Protein AF-A0A3P8SYX2-F1 (afdb_monomer_lite)

Organism: Amphiprion percula (NCBI:txid161767)

Foldseek 3Di:
DDPVVVVVVVVVVVVVLVVQAQPFPRHGADCWDAAPVRDIWHPDCRTDPPVRVPD

Secondary structure (DSSP, 8-state):
--HHHHHHHHHHHHHHHHHTB-TTT-SB-SSEEE-TTS-EEESSTTTS-GGGS--

Structure (mmCIF, N/CA/C/O backbone):
data_AF-A0A3P8SYX2-F1
#
_entry.id   AF-A0A3P8SYX2-F1
#
loop_
_atom_site.group_PDB
_atom_site.id
_atom_site.type_symbol
_atom_site.label_atom_id
_atom_site.label_alt_id
_atom_site.label_comp_id
_atom_site.label_asym_id
_atom_site.label_entity_id
_atom_site.label_seq_id
_atom_site.pdbx_PDB_ins_code
_atom_site.Cartn_x
_atom_site.Cartn_y
_atom_site.Cartn_z
_atom_site.occupancy
_atom_site.B_iso_or_equiv
_atom_site.auth_seq_id
_atom_site.auth_comp_id
_atom_site.auth_asym_id
_atom_site.auth_atom_id
_atom_site.pdbx_PDB_model_num
ATOM 1 N N . MET A 1 1 ? -20.116 15.540 19.923 1.00 75.56 1 MET A N 1
ATOM 2 C CA . MET A 1 1 ? -19.464 14.258 19.607 1.00 75.56 1 MET A CA 1
ATOM 3 C C . MET A 1 1 ? -19.035 13.642 20.915 1.00 75.56 1 MET A C 1
ATOM 5 O O . MET A 1 1 ? -18.426 14.351 21.716 1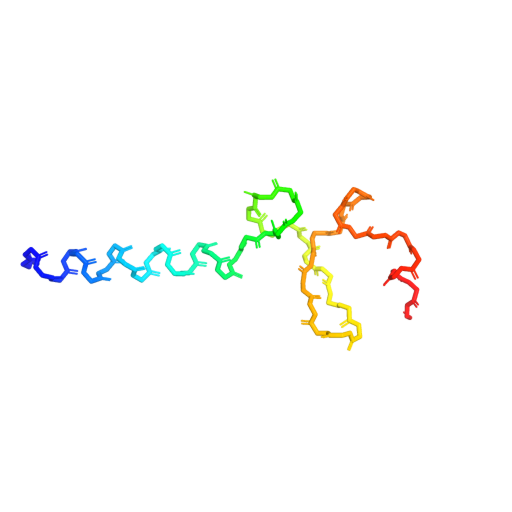.00 75.56 1 MET A O 1
ATOM 9 N N . ASP A 1 2 ? -19.439 12.408 21.185 1.00 93.50 2 ASP A N 1
ATOM 10 C CA . ASP A 1 2 ? -19.088 11.734 22.439 1.00 93.50 2 ASP A CA 1
ATOM 11 C C . ASP A 1 2 ? -17.692 11.074 22.371 1.00 93.50 2 ASP A C 1
ATOM 13 O O . ASP A 1 2 ? -17.071 10.990 21.310 1.00 93.50 2 ASP A O 1
ATOM 17 N N . LEU A 1 3 ? -17.159 10.632 23.518 1.00 90.31 3 LEU A N 1
ATOM 18 C CA . LEU A 1 3 ? -15.826 10.016 23.587 1.00 90.31 3 LEU A CA 1
ATOM 19 C C . LEU A 1 3 ? -15.712 8.715 22.772 1.00 90.31 3 LEU A C 1
ATOM 21 O O . LEU A 1 3 ? -14.622 8.398 22.295 1.00 90.31 3 LEU A O 1
ATOM 25 N N . ARG A 1 4 ? -16.809 7.965 22.603 1.00 93.44 4 ARG A N 1
ATOM 26 C CA . ARG A 1 4 ? -16.828 6.742 21.789 1.00 93.44 4 ARG A CA 1
ATOM 27 C C . ARG A 1 4 ? -16.733 7.097 20.314 1.00 93.44 4 ARG A C 1
ATOM 29 O O . ARG A 1 4 ? -15.890 6.530 19.629 1.00 93.44 4 ARG A O 1
ATOM 36 N N . GLU A 1 5 ? -17.502 8.081 19.857 1.00 94.81 5 GLU A N 1
ATOM 37 C CA . GLU A 1 5 ? -17.419 8.586 18.481 1.00 94.81 5 GLU A CA 1
ATOM 38 C C . GLU A 1 5 ? -16.009 9.096 18.151 1.00 94.81 5 GLU A C 1
ATOM 40 O O . GLU A 1 5 ? -15.471 8.773 17.093 1.00 94.81 5 GLU A O 1
ATOM 45 N N . ILE A 1 6 ? -15.369 9.833 19.068 1.00 93.44 6 ILE A N 1
ATOM 46 C CA . ILE A 1 6 ? -13.987 10.312 18.890 1.00 93.44 6 ILE A CA 1
ATOM 47 C C . ILE A 1 6 ? -13.004 9.140 18.762 1.00 93.44 6 ILE A C 1
ATOM 49 O O . ILE A 1 6 ? -12.135 9.158 17.889 1.00 93.44 6 ILE A O 1
ATOM 53 N N . TYR A 1 7 ? -13.124 8.118 19.614 1.00 95.38 7 TYR A N 1
ATOM 54 C CA . TYR A 1 7 ? -12.244 6.951 19.561 1.00 95.38 7 TYR A CA 1
ATOM 55 C C . TYR A 1 7 ? -12.439 6.147 18.272 1.00 95.38 7 TYR A C 1
ATOM 57 O O . TYR A 1 7 ? -11.455 5.800 17.623 1.00 95.38 7 TYR A O 1
ATOM 65 N N . THR A 1 8 ? -13.689 5.923 17.862 1.00 95.25 8 THR A N 1
ATOM 66 C CA . THR A 1 8 ? -14.030 5.258 16.599 1.00 95.25 8 THR A CA 1
ATOM 67 C C . THR A 1 8 ? -13.460 6.010 15.400 1.00 95.25 8 THR A C 1
ATOM 69 O O . THR A 1 8 ? -12.803 5.406 14.559 1.00 95.25 8 THR A O 1
ATOM 72 N N . LEU A 1 9 ? -13.633 7.333 15.335 1.00 94.31 9 LEU A N 1
ATOM 73 C CA . LEU A 1 9 ? -13.032 8.141 14.271 1.00 94.31 9 LEU A CA 1
ATOM 74 C C . LEU A 1 9 ? -11.508 8.033 14.268 1.00 94.31 9 LEU A C 1
ATOM 76 O O . LEU A 1 9 ? -10.908 7.914 13.204 1.00 94.31 9 LEU A O 1
ATOM 80 N N . ARG A 1 10 ? -10.876 8.029 15.447 1.00 96.19 10 ARG A N 1
ATOM 81 C CA . ARG A 1 10 ? -9.423 7.872 15.547 1.00 96.19 10 ARG A CA 1
ATOM 82 C C . ARG A 1 10 ? -8.955 6.508 15.045 1.00 96.19 10 ARG A C 1
ATOM 84 O O . ARG A 1 10 ? -7.948 6.459 14.349 1.00 96.19 10 ARG A O 1
ATOM 91 N N . LEU A 1 11 ? -9.664 5.430 15.378 1.00 95.88 11 LEU A N 1
ATOM 92 C CA . LEU A 1 11 ? -9.355 4.093 14.865 1.00 95.88 11 LEU A CA 1
ATOM 93 C C . LEU A 1 11 ? -9.445 4.051 13.338 1.00 95.88 11 LEU A C 1
ATOM 95 O O . LEU A 1 11 ? -8.493 3.617 12.701 1.00 95.88 11 LEU A O 1
ATOM 99 N N . HIS A 1 12 ? -10.511 4.602 12.754 1.00 96.00 12 HIS A N 1
ATOM 100 C CA . HIS A 1 12 ? -10.653 4.652 11.297 1.00 96.00 12 HIS A CA 1
ATOM 101 C C . HIS A 1 12 ? -9.544 5.463 10.620 1.00 96.00 12 HIS A C 1
ATOM 103 O O . HIS A 1 12 ? -9.076 5.087 9.551 1.00 96.00 12 HIS A O 1
ATOM 109 N N . VAL A 1 13 ? -9.099 6.570 11.228 1.00 96.12 13 VAL A N 1
ATOM 110 C CA . VAL A 1 13 ? -7.963 7.344 10.701 1.00 96.12 13 VAL A CA 1
ATOM 111 C C . VAL A 1 13 ? -6.682 6.510 10.709 1.00 96.12 13 VAL A C 1
ATOM 113 O O . VAL A 1 13 ? -5.934 6.556 9.738 1.00 96.12 13 VAL A O 1
ATOM 116 N N . ILE A 1 14 ? -6.435 5.741 11.773 1.00 95.81 14 ILE A N 1
ATOM 117 C CA . ILE A 1 14 ? -5.256 4.869 11.876 1.00 95.81 14 ILE A CA 1
ATOM 118 C C . ILE A 1 14 ? -5.316 3.747 10.830 1.00 95.81 14 ILE A C 1
ATOM 120 O O . ILE A 1 14 ? -4.318 3.495 10.159 1.00 95.81 14 ILE A O 1
ATOM 124 N N . GLU A 1 15 ? -6.476 3.109 10.656 1.00 96.19 15 GLU A N 1
ATOM 125 C CA . GLU A 1 15 ? -6.684 2.078 9.629 1.00 96.19 15 GLU A CA 1
ATOM 126 C C . GLU A 1 15 ? -6.443 2.643 8.226 1.00 96.19 15 GLU A C 1
ATOM 128 O O . GLU A 1 15 ? -5.629 2.102 7.482 1.00 96.19 15 GLU A O 1
ATOM 133 N N . LEU A 1 16 ? -7.052 3.788 7.891 1.00 96.12 16 LEU A N 1
ATOM 134 C CA . LEU A 1 16 ? -6.823 4.445 6.602 1.00 96.12 16 LEU A CA 1
ATOM 135 C C . LEU A 1 16 ? -5.350 4.797 6.387 1.00 96.12 16 LEU A C 1
ATOM 137 O O . LEU A 1 16 ? -4.838 4.630 5.285 1.00 96.12 16 LEU A O 1
ATOM 141 N N . GLN A 1 17 ? -4.665 5.307 7.412 1.00 96.62 17 GLN A N 1
ATOM 142 C CA . GLN A 1 17 ? -3.244 5.624 7.299 1.00 96.62 17 GLN A CA 1
ATOM 143 C C . GLN A 1 17 ? -2.414 4.377 6.995 1.00 96.62 17 GLN A C 1
ATOM 145 O O . GLN A 1 17 ? -1.548 4.444 6.128 1.00 96.62 17 GLN A O 1
ATOM 150 N N . SER A 1 18 ? -2.699 3.249 7.651 1.00 95.19 18 SER A N 1
ATOM 151 C CA . SER A 1 18 ? -2.031 1.970 7.382 1.00 95.19 18 SER A CA 1
ATOM 152 C C . SER A 1 18 ? -2.217 1.528 5.928 1.00 95.19 18 SER A C 1
ATOM 154 O O . SER A 1 18 ? -1.236 1.227 5.254 1.00 95.19 18 SER A O 1
ATOM 156 N N . GLU A 1 19 ? -3.451 1.562 5.417 1.00 94.62 19 GLU A N 1
ATOM 157 C CA . GLU A 1 19 ? -3.767 1.167 4.034 1.00 94.62 19 GLU A CA 1
ATOM 158 C C . GLU A 1 19 ? -3.158 2.107 2.978 1.00 94.62 19 GLU A C 1
ATOM 160 O O . GLU A 1 19 ? -2.919 1.712 1.838 1.00 94.62 19 GLU A O 1
ATOM 165 N N . LEU A 1 20 ? -2.888 3.362 3.345 1.00 95.62 20 LEU A N 1
ATOM 166 C CA . LEU A 1 20 ? -2.312 4.378 2.461 1.00 95.62 20 LEU A CA 1
ATOM 167 C C . LEU A 1 20 ? -0.791 4.535 2.614 1.00 95.62 20 LEU A C 1
ATOM 169 O O . LEU A 1 20 ? -0.214 5.445 2.011 1.00 95.62 20 LEU A O 1
ATOM 173 N N . THR A 1 21 ? -0.138 3.678 3.401 1.00 96.00 21 THR A N 1
ATOM 174 C CA . THR A 1 21 ? 1.303 3.742 3.668 1.00 96.00 21 THR A CA 1
ATOM 175 C C . THR A 1 21 ? 2.065 2.729 2.822 1.00 96.00 21 THR A C 1
ATOM 177 O O . THR A 1 21 ? 1.723 1.550 2.760 1.00 96.00 21 THR A O 1
ATOM 180 N N . CYS A 1 22 ? 3.157 3.174 2.203 1.00 95.44 22 CYS A N 1
ATOM 181 C CA . CYS A 1 22 ? 4.068 2.284 1.505 1.00 95.44 22 CYS A CA 1
ATOM 182 C C . CYS A 1 22 ? 4.816 1.398 2.510 1.00 95.44 22 CYS A C 1
ATOM 184 O O . CYS A 1 22 ? 5.520 1.924 3.375 1.00 95.44 22 CYS A O 1
ATOM 186 N N . PRO A 1 23 ? 4.765 0.061 2.367 1.00 92.69 23 PRO A N 1
ATOM 187 C CA . PRO A 1 23 ? 5.396 -0.845 3.326 1.00 92.69 23 PRO A CA 1
ATOM 188 C C . PRO A 1 23 ? 6.933 -0.805 3.284 1.00 92.69 23 PRO A C 1
ATOM 190 O O . PRO A 1 23 ? 7.579 -1.420 4.127 1.00 92.69 23 PRO A O 1
ATOM 193 N N . VAL A 1 24 ? 7.526 -0.101 2.310 1.00 92.75 24 VAL A N 1
ATOM 194 C CA . VAL A 1 24 ? 8.981 -0.004 2.134 1.00 92.75 24 VAL A CA 1
ATOM 195 C C . VAL A 1 24 ? 9.544 1.265 2.763 1.00 92.75 24 VAL A C 1
ATOM 197 O O . VAL A 1 24 ? 10.427 1.180 3.613 1.00 92.75 24 VAL A O 1
ATOM 200 N N . CYS A 1 25 ? 9.054 2.444 2.365 1.00 94.56 25 CYS A N 1
ATOM 201 C CA . CYS A 1 25 ? 9.533 3.704 2.938 1.00 94.56 25 CYS A CA 1
ATOM 202 C C . CYS A 1 25 ? 8.796 4.129 4.212 1.00 94.56 25 CYS A C 1
ATOM 204 O O . CYS A 1 25 ? 9.274 5.041 4.877 1.00 94.56 25 CYS A O 1
ATOM 206 N N . LEU A 1 26 ? 7.680 3.473 4.560 1.00 94.00 26 LEU A N 1
ATOM 207 C CA . LEU A 1 26 ? 6.832 3.789 5.719 1.00 94.00 26 LEU A CA 1
ATOM 208 C C . LEU A 1 26 ? 6.229 5.204 5.689 1.00 94.00 26 LEU A C 1
ATOM 210 O O . LEU A 1 26 ? 5.827 5.740 6.717 1.00 94.00 26 LEU A O 1
ATOM 214 N N . GLU A 1 27 ? 6.131 5.778 4.493 1.00 94.75 27 GLU A N 1
ATOM 215 C CA . GLU A 1 27 ? 5.479 7.055 4.216 1.00 94.75 27 GLU A CA 1
ATOM 216 C C . GLU A 1 27 ? 4.179 6.824 3.441 1.00 94.75 27 GLU A C 1
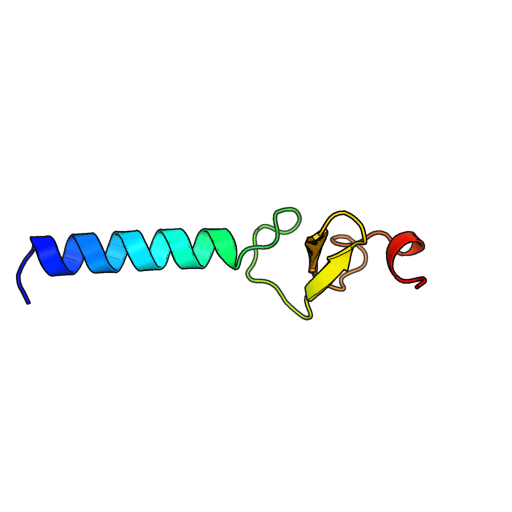ATOM 218 O O . GLU A 1 27 ? 3.995 5.777 2.813 1.00 94.75 27 GLU A O 1
ATOM 223 N N . LEU A 1 28 ? 3.293 7.824 3.421 1.00 94.94 28 LEU A N 1
ATOM 224 C CA . LEU A 1 28 ? 2.123 7.789 2.542 1.00 94.94 28 LEU A CA 1
ATOM 225 C C . LEU A 1 28 ? 2.550 7.583 1.084 1.00 94.94 28 LEU A C 1
ATOM 227 O O . LEU A 1 28 ? 3.541 8.169 0.631 1.00 94.94 28 LEU A O 1
ATOM 231 N N . PHE A 1 29 ? 1.785 6.780 0.344 1.00 95.06 29 PHE A N 1
ATOM 232 C CA . PHE A 1 29 ? 2.068 6.519 -1.063 1.00 95.06 29 PHE A CA 1
ATOM 233 C C . PHE A 1 29 ? 2.222 7.820 -1.858 1.00 95.06 29 PHE A C 1
ATOM 235 O O . PHE A 1 29 ? 1.338 8.679 -1.874 1.00 95.06 29 PHE A O 1
ATOM 242 N N . ARG A 1 30 ? 3.342 7.931 -2.572 1.00 92.06 30 ARG A N 1
ATOM 243 C CA . ARG A 1 30 ? 3.596 8.968 -3.571 1.00 92.06 30 ARG A CA 1
ATOM 244 C C . ARG A 1 30 ? 3.763 8.287 -4.917 1.00 92.06 30 ARG A C 1
ATOM 246 O O . ARG A 1 30 ? 4.646 7.442 -5.054 1.00 92.06 30 ARG A O 1
ATOM 253 N N . ASP A 1 31 ? 2.894 8.647 -5.858 1.00 91.62 31 ASP A N 1
ATOM 254 C CA . ASP A 1 31 ? 2.829 8.060 -7.198 1.00 91.62 31 ASP A CA 1
ATOM 255 C C . ASP A 1 31 ? 2.825 6.519 -7.131 1.00 91.62 31 ASP A C 1
ATOM 257 O O . ASP A 1 31 ? 3.809 5.879 -7.498 1.00 91.62 31 ASP A O 1
ATOM 261 N N . PRO A 1 32 ? 1.780 5.891 -6.551 1.00 92.00 32 PRO A N 1
ATOM 262 C CA . PRO A 1 32 ? 1.786 4.454 -6.332 1.00 92.00 32 PRO A CA 1
ATOM 263 C C . PRO A 1 32 ? 1.788 3.676 -7.651 1.00 92.00 32 PRO A C 1
ATOM 265 O O . PRO A 1 32 ? 1.001 3.956 -8.554 1.00 92.00 32 PRO A O 1
ATOM 268 N N . VAL A 1 33 ? 2.624 2.646 -7.719 1.00 89.81 33 VAL A N 1
ATOM 269 C CA . VAL A 1 33 ? 2.623 1.631 -8.775 1.00 89.81 33 VAL A CA 1
ATOM 270 C C . VAL A 1 33 ? 2.003 0.345 -8.245 1.00 89.81 33 VAL A C 1
ATOM 272 O O . VAL A 1 33 ? 2.225 -0.027 -7.091 1.00 89.81 33 VAL A O 1
ATOM 275 N N . ILE A 1 34 ? 1.212 -0.316 -9.090 1.00 88.62 34 ILE A N 1
ATOM 276 C CA . ILE A 1 34 ? 0.552 -1.588 -8.786 1.00 88.62 3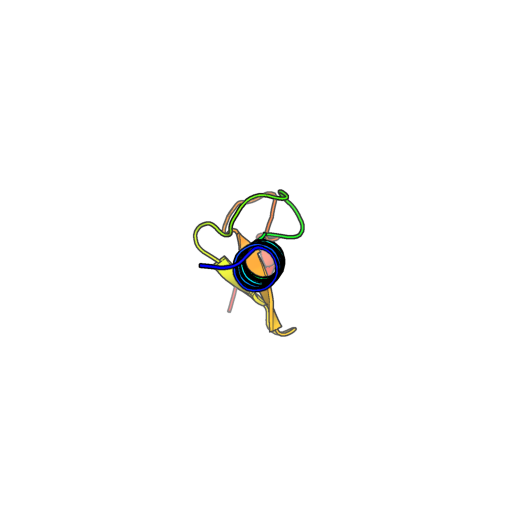4 ILE A CA 1
ATOM 277 C C . ILE A 1 34 ? 1.302 -2.682 -9.532 1.00 88.62 34 ILE A C 1
ATOM 279 O O . ILE A 1 34 ? 1.405 -2.643 -10.758 1.00 88.62 34 ILE A O 1
ATOM 283 N N . LEU A 1 35 ? 1.830 -3.645 -8.787 1.00 85.88 35 LEU A N 1
ATOM 284 C CA . LEU A 1 35 ? 2.484 -4.814 -9.364 1.00 85.88 35 LEU A CA 1
ATOM 285 C C . LEU A 1 35 ? 1.452 -5.828 -9.862 1.00 85.88 35 LEU A C 1
ATOM 287 O O . LEU A 1 35 ? 0.312 -5.836 -9.405 1.00 85.88 35 LEU A O 1
ATOM 291 N N . GLU A 1 36 ? 1.867 -6.772 -10.708 1.00 86.31 36 GLU A N 1
ATOM 292 C CA . GLU A 1 36 ? 0.996 -7.879 -11.141 1.00 86.31 36 GLU A CA 1
ATOM 293 C C . GLU A 1 36 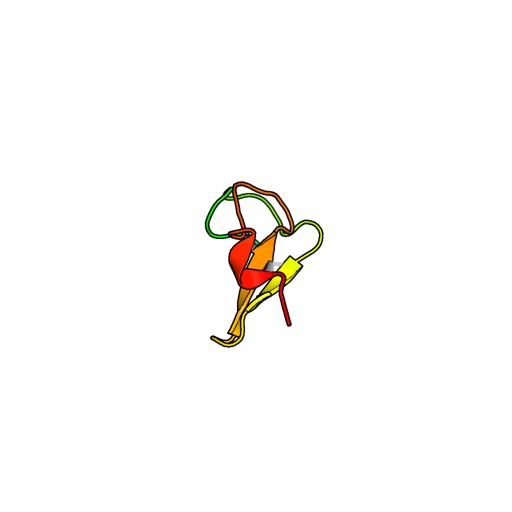? 0.474 -8.727 -9.971 1.00 86.31 36 GLU A C 1
ATOM 295 O O . GLU A 1 36 ? -0.620 -9.281 -10.031 1.00 86.31 36 GLU A O 1
ATOM 300 N N . CYS A 1 37 ? 1.227 -8.792 -8.867 1.00 88.56 37 CYS A N 1
ATOM 301 C CA . CYS A 1 37 ? 0.792 -9.454 -7.639 1.00 88.56 37 CYS A CA 1
ATOM 302 C C . CYS A 1 37 ? -0.262 -8.659 -6.844 1.00 88.56 37 CYS A C 1
ATOM 304 O O . CYS A 1 37 ? -0.688 -9.117 -5.787 1.00 88.56 37 CYS A O 1
ATOM 306 N N . GLY A 1 38 ? -0.662 -7.476 -7.321 1.00 86.38 38 GLY A N 1
ATOM 307 C CA . GLY A 1 38 ? -1.673 -6.611 -6.713 1.00 86.38 38 GLY A CA 1
ATOM 308 C C . GLY A 1 38 ? -1.170 -5.731 -5.566 1.00 86.38 38 GLY A C 1
ATOM 309 O O . GLY A 1 38 ? -1.956 -4.986 -4.992 1.00 86.38 38 GLY A O 1
ATOM 310 N N . HIS A 1 39 ? 0.118 -5.789 -5.217 1.00 89.38 39 HIS A N 1
ATOM 311 C CA . HIS A 1 39 ? 0.688 -4.945 -4.163 1.00 89.38 39 HIS A CA 1
ATOM 312 C C . HIS A 1 39 ? 1.067 -3.551 -4.679 1.00 89.38 39 HIS A C 1
ATOM 314 O O . HIS A 1 39 ? 1.493 -3.394 -5.825 1.00 89.38 39 HIS A O 1
ATOM 320 N N . HIS A 1 40 ? 0.941 -2.5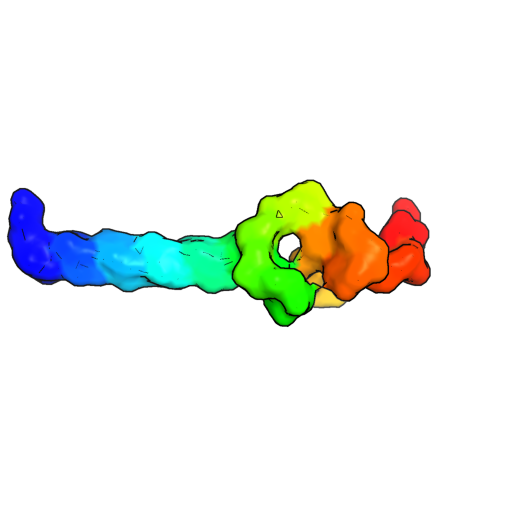57 -3.796 1.00 90.44 40 HIS A N 1
ATOM 321 C CA . HIS A 1 40 ? 1.193 -1.146 -4.078 1.00 90.44 40 HIS A CA 1
ATOM 322 C C . HIS A 1 40 ? 2.518 -0.680 -3.455 1.00 90.44 40 HIS A C 1
ATOM 324 O O . HIS A 1 40 ? 2.800 -0.967 -2.289 1.00 90.44 40 HIS A O 1
ATOM 330 N N . PHE A 1 41 ? 3.306 0.091 -4.208 1.00 92.62 41 PHE A N 1
ATOM 331 C CA . PHE A 1 41 ? 4.567 0.714 -3.768 1.00 92.62 41 PHE A CA 1
ATOM 332 C C . PHE A 1 41 ? 4.684 2.134 -4.323 1.00 92.62 41 PHE A C 1
ATOM 334 O O . PHE A 1 41 ? 4.039 2.444 -5.314 1.00 92.62 41 PHE A O 1
ATOM 341 N N . CYS A 1 42 ? 5.514 3.003 -3.740 1.00 93.75 42 CYS A N 1
ATOM 342 C CA . CYS A 1 42 ? 5.830 4.294 -4.369 1.00 93.75 42 CYS A CA 1
ATOM 343 C C . CYS A 1 42 ? 6.657 4.094 -5.652 1.00 93.75 42 CYS A C 1
ATOM 345 O O . CYS A 1 42 ? 7.538 3.229 -5.676 1.00 93.75 42 CYS A O 1
ATOM 347 N N . GLN A 1 43 ? 6.477 4.955 -6.661 1.00 87.94 43 GLN A N 1
ATOM 348 C CA . GLN A 1 43 ? 7.335 5.042 -7.858 1.00 87.94 43 GLN A CA 1
ATOM 349 C C . GLN A 1 43 ? 8.707 5.681 -7.543 1.00 87.94 43 GLN A C 1
ATOM 351 O O . GLN A 1 43 ? 9.186 6.589 -8.220 1.00 87.94 43 GLN A O 1
ATOM 356 N N . VAL A 1 44 ? 9.350 5.246 -6.461 1.00 82.19 44 VAL A N 1
ATOM 357 C CA . VAL A 1 44 ? 10.697 5.669 -6.061 1.00 82.19 44 VAL A CA 1
ATOM 358 C C . VAL A 1 44 ? 11.619 4.470 -6.214 1.00 82.19 44 VAL A C 1
ATOM 360 O O . VAL A 1 44 ? 11.242 3.357 -5.853 1.00 82.19 44 VAL A O 1
ATOM 363 N N . LEU A 1 45 ? 12.842 4.696 -6.702 1.00 76.44 45 LEU A N 1
ATOM 364 C CA . LEU A 1 45 ? 13.824 3.640 -6.992 1.00 76.44 45 LEU A CA 1
ATOM 365 C C . LEU A 1 45 ? 14.060 2.659 -5.830 1.00 76.44 45 LEU A C 1
ATOM 367 O O . LEU A 1 45 ? 14.388 1.503 -6.067 1.00 76.44 45 LEU A O 1
ATOM 371 N N . ASN A 1 46 ? 13.921 3.113 -4.580 1.00 82.94 46 ASN A N 1
ATOM 372 C CA . ASN A 1 46 ? 14.097 2.274 -3.393 1.00 82.94 46 ASN A CA 1
ATOM 373 C C . ASN A 1 46 ? 12.814 1.556 -2.930 1.00 82.94 46 ASN A C 1
ATOM 375 O O . ASN A 1 46 ? 12.912 0.669 -2.090 1.00 82.94 46 ASN A O 1
ATOM 379 N N . CYS A 1 47 ? 11.637 1.944 -3.433 1.00 87.88 47 CYS A N 1
ATOM 380 C CA . CYS A 1 47 ? 10.334 1.400 -3.039 1.00 87.88 47 CYS A CA 1
ATOM 381 C C . CYS A 1 47 ? 9.796 0.392 -4.049 1.00 87.88 47 CYS A C 1
ATOM 383 O O . CYS A 1 47 ? 9.184 -0.594 -3.650 1.00 87.88 47 CYS A O 1
ATOM 385 N N . 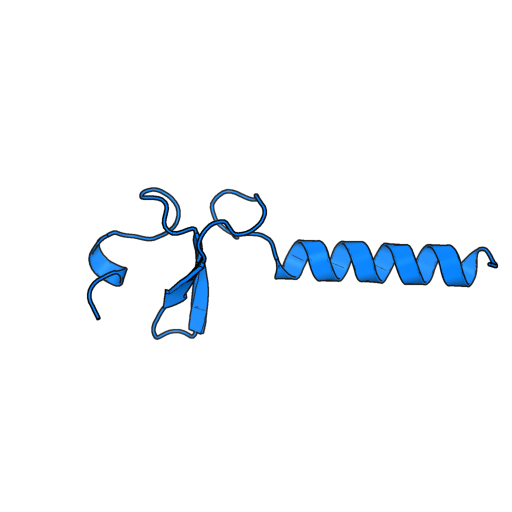CYS A 1 48 ? 10.030 0.626 -5.339 1.00 82.25 48 CYS A N 1
ATOM 386 C CA . CYS A 1 48 ? 9.669 -0.299 -6.399 1.00 82.25 48 CYS A CA 1
ATOM 387 C C . CYS A 1 48 ? 10.921 -0.625 -7.228 1.00 82.25 48 CYS A C 1
ATOM 389 O O . CYS A 1 48 ? 11.556 0.295 -7.755 1.00 82.25 48 CYS A O 1
ATOM 391 N N . PRO A 1 49 ? 11.301 -1.907 -7.357 1.00 75.69 49 PRO A N 1
ATOM 392 C CA . PRO A 1 49 ? 12.368 -2.322 -8.258 1.00 75.69 49 PRO A CA 1
ATOM 393 C C . PRO A 1 49 ? 12.119 -1.834 -9.690 1.00 75.69 49 PRO A C 1
ATOM 395 O O . PRO A 1 49 ? 11.012 -1.944 -10.215 1.00 75.69 49 PRO A O 1
ATOM 398 N N . ALA A 1 50 ? 13.161 -1.327 -10.358 1.00 68.69 50 ALA A N 1
ATOM 399 C CA . ALA A 1 50 ? 13.077 -0.865 -11.750 1.00 68.69 50 ALA A CA 1
ATOM 400 C C . ALA A 1 50 ? 12.494 -1.940 -12.692 1.00 68.69 50 ALA A C 1
ATOM 402 O O . ALA A 1 50 ? 11.733 -1.627 -13.601 1.00 68.69 50 ALA A O 1
ATOM 403 N N . GLU A 1 51 ? 12.802 -3.203 -12.403 1.00 68.00 51 GLU A N 1
ATOM 404 C CA . GLU A 1 51 ? 12.391 -4.405 -13.137 1.00 68.00 51 GLU A CA 1
ATOM 405 C C . GLU A 1 51 ? 10.869 -4.597 -13.187 1.00 68.00 51 GLU A C 1
ATOM 407 O O . GLU A 1 51 ? 10.355 -5.221 -14.106 1.00 68.00 51 GLU A O 1
ATOM 412 N N . LEU A 1 52 ? 10.149 -4.026 -12.219 1.00 66.12 52 LEU A N 1
ATOM 413 C CA . LEU A 1 52 ? 8.699 -4.132 -12.088 1.00 66.12 52 LEU A CA 1
ATOM 414 C C . LEU A 1 52 ? 7.943 -2.943 -12.708 1.00 66.12 52 LEU A C 1
ATOM 416 O O . LEU A 1 52 ? 6.716 -2.918 -12.680 1.00 66.12 52 LEU A O 1
ATOM 420 N N . HIS A 1 53 ? 8.657 -1.963 -13.274 1.00 63.94 53 HIS A N 1
ATOM 421 C CA . HIS A 1 53 ? 8.058 -0.853 -14.026 1.00 63.94 53 HIS A CA 1
ATOM 422 C C . HIS A 1 53 ? 7.859 -1.172 -15.516 1.00 63.94 53 HIS A C 1
ATOM 424 O O . HIS A 1 53 ? 7.305 -0.345 -16.238 1.00 63.94 53 HIS A O 1
ATOM 430 N N . LEU A 1 54 ? 8.334 -2.330 -15.991 1.00 54.97 54 LEU A N 1
ATOM 431 C CA . LEU A 1 54 ? 8.135 -2.780 -17.367 1.00 54.97 54 LEU A CA 1
ATOM 432 C C . LEU A 1 54 ? 6.898 -3.678 -17.444 1.00 54.97 54 LEU A C 1
ATOM 434 O O . LEU A 1 54 ? 7.015 -4.897 -17.385 1.00 54.97 54 LEU A O 1
ATOM 438 N N . ASN A 1 55 ? 5.741 -3.043 -17.613 1.00 54.00 55 ASN A N 1
ATOM 439 C CA . ASN A 1 55 ? 4.581 -3.632 -18.279 1.00 54.00 55 ASN A CA 1
ATOM 440 C C . ASN A 1 55 ? 4.264 -2.789 -19.514 1.00 54.00 55 ASN A C 1
ATOM 442 O O . ASN A 1 55 ? 4.049 -1.567 -19.338 1.00 54.00 55 ASN A O 1
#

Radius of gyration: 15.27 Å; chains: 1; bounding box: 34×24×42 Å

InterPro domains:
  IPR013083 Zinc finger, RING/FYVE/PHD-type [G3DSA:3.30.40.10] (3-50)

pLDDT: mean 88.16, std 10.52, range [54.0, 96.62]

Sequence (55 aa):
MDLREIYTLRLHVIELQSELTCPVCLELFRDPVILECGHHFCQVLNCCPAELHLN